Protein AF-A0A660Z602-F1 (afdb_monomer_lite)

Secondary structure (DSSP, 8-state):
--HHHHHHHHHHHTBTTTT-EEEETTEEEE------S---TTBHHHHHHHH--

pLDDT: mean 84.44, std 11.81, range [57.94, 97.75]

Structure (mmCIF, N/CA/C/O backbone):
data_AF-A0A660Z602-F1
#
_entry.id   AF-A0A660Z602-F1
#
loop_
_atom_site.group_PDB
_atom_site.id
_atom_site.type_symbol
_atom_site.label_atom_id
_atom_site.label_alt_id
_atom_site.label_comp_id
_atom_site.label_asym_id
_atom_site.label_entity_id
_atom_site.label_seq_id
_atom_site.pdbx_PDB_ins_code
_atom_site.Cartn_x
_atom_site.Cartn_y
_atom_site.Cartn_z
_atom_site.occupancy
_atom_site.B_iso_or_equiv
_atom_site.auth_seq_id
_atom_site.auth_comp_id
_atom_site.auth_asym_id
_atom_site.auth_atom_id
_atom_site.pdbx_PDB_model_num
ATOM 1 N N . MET A 1 1 ? 1.665 17.289 10.715 1.00 58.34 1 MET A N 1
ATOM 2 C CA . MET A 1 1 ? 2.010 15.863 10.545 1.00 58.34 1 MET A CA 1
ATOM 3 C C . MET A 1 1 ? 3.445 15.690 10.996 1.00 58.34 1 MET A C 1
ATOM 5 O O . MET A 1 1 ? 4.198 16.656 10.928 1.00 58.34 1 MET A O 1
ATOM 9 N N . SER A 1 2 ? 3.810 14.539 11.561 1.00 74.88 2 SER A N 1
ATOM 10 C CA . SER A 1 2 ? 5.215 14.329 11.946 1.00 74.88 2 SER A CA 1
ATOM 11 C C . SER A 1 2 ? 6.091 14.281 10.687 1.00 74.88 2 SER A C 1
ATOM 13 O O . SER A 1 2 ? 5.621 13.861 9.630 1.00 74.88 2 SER A O 1
ATOM 15 N N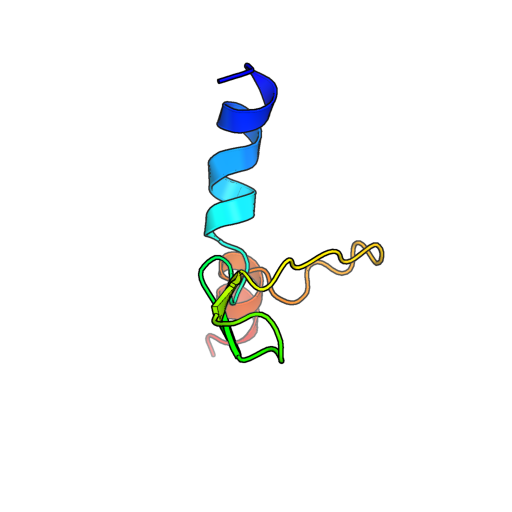 . ASN A 1 3 ? 7.365 14.670 10.786 1.00 86.50 3 ASN A N 1
ATOM 16 C CA . ASN A 1 3 ? 8.307 14.628 9.657 1.00 86.50 3 ASN A CA 1
ATOM 17 C C . ASN A 1 3 ? 8.354 13.238 8.974 1.00 86.50 3 ASN A C 1
ATOM 19 O O . ASN A 1 3 ? 8.498 13.139 7.758 1.00 86.50 3 ASN A O 1
ATOM 23 N N . LEU A 1 4 ? 8.138 12.166 9.745 1.00 89.88 4 LEU A N 1
ATOM 24 C CA . LEU A 1 4 ? 8.097 10.793 9.243 1.00 89.88 4 LEU A CA 1
ATOM 25 C C . LEU A 1 4 ? 6.822 10.474 8.452 1.00 89.88 4 LEU A C 1
ATOM 27 O O . LEU A 1 4 ? 6.888 9.749 7.464 1.00 89.88 4 LEU A O 1
ATOM 31 N N . GLU A 1 5 ? 5.662 11.002 8.846 1.00 87.44 5 GLU A N 1
ATOM 32 C CA . GLU A 1 5 ? 4.420 10.774 8.094 1.00 87.44 5 GLU A CA 1
ATOM 33 C C . GLU A 1 5 ? 4.505 11.353 6.686 1.00 87.44 5 GLU A C 1
ATOM 35 O O . GLU A 1 5 ? 4.069 10.710 5.734 1.00 87.44 5 GLU A O 1
ATOM 40 N N . GLU A 1 6 ? 5.096 12.539 6.553 1.00 90.94 6 GLU A N 1
ATOM 41 C CA . GLU A 1 6 ? 5.336 13.176 5.258 1.00 90.94 6 GLU A CA 1
ATOM 42 C C . GLU A 1 6 ? 6.374 12.404 4.443 1.00 90.94 6 GLU A C 1
ATOM 44 O O . GLU A 1 6 ? 6.145 12.139 3.264 1.00 90.94 6 GLU A O 1
ATOM 49 N N . HIS A 1 7 ? 7.465 11.965 5.080 1.00 91.69 7 HIS A N 1
ATOM 50 C CA . HIS A 1 7 ? 8.490 11.144 4.437 1.00 91.69 7 HIS A CA 1
ATOM 51 C C . HIS A 1 7 ? 7.921 9.837 3.858 1.00 91.69 7 HIS A C 1
ATOM 53 O O . HIS A 1 7 ? 8.247 9.461 2.732 1.00 91.69 7 HIS A O 1
ATOM 59 N N . PHE A 1 8 ? 7.040 9.156 4.600 1.00 89.00 8 PHE A N 1
ATOM 60 C CA . PHE A 1 8 ? 6.471 7.869 4.187 1.00 89.00 8 PHE A CA 1
ATOM 61 C C . PHE A 1 8 ? 5.166 7.969 3.386 1.00 89.00 8 PHE A C 1
ATOM 63 O O . PHE A 1 8 ? 4.713 6.965 2.829 1.00 89.00 8 PHE A O 1
ATOM 70 N N . LYS A 1 9 ? 4.566 9.161 3.278 1.00 90.12 9 LYS A N 1
ATOM 71 C CA . LYS A 1 9 ? 3.345 9.415 2.501 1.00 90.12 9 LYS A CA 1
ATOM 72 C C . LYS A 1 9 ? 3.377 8.827 1.080 1.00 90.12 9 LYS A C 1
ATOM 74 O O . LYS A 1 9 ? 2.457 8.069 0.769 1.00 90.12 9 LYS A O 1
ATOM 79 N N . PRO A 1 10 ? 4.398 9.082 0.235 1.00 91.19 10 PRO A N 1
ATOM 80 C CA . PRO A 1 10 ? 4.399 8.567 -1.134 1.00 91.19 10 PRO A CA 1
ATOM 81 C C . PRO A 1 10 ? 4.431 7.036 -1.186 1.00 91.19 10 PRO A C 1
ATOM 83 O O . PRO A 1 10 ? 3.804 6.443 -2.059 1.00 91.19 10 PRO A O 1
ATOM 86 N N . PHE A 1 11 ? 5.113 6.379 -0.246 1.00 88.44 11 PHE A N 1
ATOM 87 C CA . PHE A 1 11 ? 5.146 4.918 -0.183 1.00 88.44 11 PHE A CA 1
ATOM 88 C C . PHE A 1 11 ? 3.777 4.352 0.189 1.00 88.44 11 PHE A C 1
ATOM 90 O O . PHE A 1 11 ? 3.315 3.394 -0.421 1.00 88.44 11 PHE A O 1
ATOM 97 N N . ARG A 1 12 ? 3.092 4.986 1.145 1.00 86.56 12 ARG A N 1
ATOM 98 C CA . ARG A 1 12 ? 1.748 4.582 1.561 1.00 86.56 12 ARG A CA 1
ATOM 99 C C . ARG A 1 12 ? 0.722 4.743 0.433 1.00 86.56 12 ARG A C 1
ATOM 101 O O . ARG A 1 12 ? -0.081 3.842 0.223 1.00 86.56 12 ARG A O 1
ATOM 108 N N . GLU A 1 13 ? 0.758 5.859 -0.294 1.00 91.00 13 GLU A N 1
ATOM 109 C CA . GLU A 1 13 ? -0.185 6.154 -1.387 1.00 91.00 13 GLU A CA 1
ATOM 110 C C . GLU A 1 13 ? -0.010 5.240 -2.609 1.00 91.00 13 GLU A C 1
ATOM 112 O O . GLU A 1 13 ? -0.964 5.006 -3.346 1.00 91.00 13 GLU A O 1
ATOM 117 N N . ASN A 1 14 ? 1.194 4.703 -2.815 1.00 90.81 14 ASN A N 1
ATOM 118 C CA . ASN A 1 14 ? 1.506 3.804 -3.926 1.00 90.81 14 ASN A CA 1
ATOM 119 C C . ASN A 1 14 ? 1.258 2.315 -3.611 1.00 90.81 14 ASN A C 1
ATOM 121 O O . ASN A 1 14 ? 1.422 1.470 -4.498 1.00 90.81 14 ASN A O 1
ATOM 125 N N . THR A 1 15 ? 0.842 1.966 -2.391 1.00 88.81 15 THR A N 1
ATOM 126 C CA . THR A 1 15 ? 0.392 0.607 -2.062 1.00 88.81 15 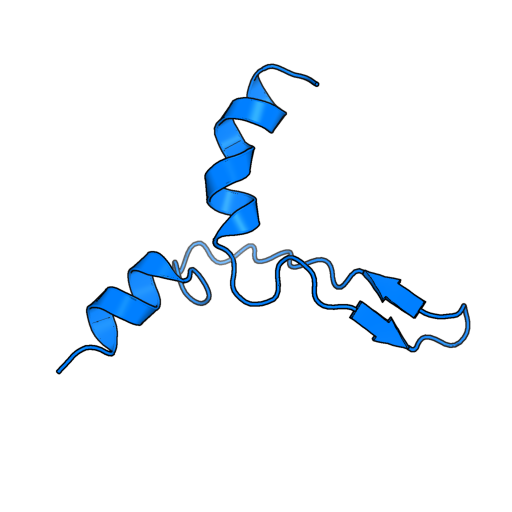THR A CA 1
ATOM 127 C C . THR A 1 15 ? -0.920 0.295 -2.784 1.00 88.81 15 THR A C 1
ATOM 129 O O . THR A 1 15 ? -1.877 1.071 -2.738 1.00 88.81 15 THR A O 1
ATOM 132 N N . ILE A 1 16 ? -0.990 -0.860 -3.445 1.00 88.31 16 ILE A N 1
ATOM 133 C CA . ILE A 1 16 ? -2.209 -1.342 -4.099 1.00 88.31 16 ILE A CA 1
ATOM 134 C C . ILE A 1 16 ? -3.294 -1.521 -3.033 1.00 88.31 16 ILE A C 1
ATOM 136 O O . ILE A 1 16 ? -3.112 -2.241 -2.056 1.00 88.31 16 ILE A O 1
ATOM 140 N N . GLY A 1 17 ? -4.426 -0.839 -3.218 1.00 87.56 17 GLY A N 1
ATOM 141 C CA . GLY A 1 17 ? -5.531 -0.849 -2.258 1.00 87.56 17 GLY A CA 1
ATOM 142 C C . GLY A 1 17 ? -5.400 0.143 -1.093 1.00 87.56 17 GLY A C 1
ATOM 143 O O . GLY A 1 17 ? -6.152 0.028 -0.132 1.00 87.56 17 GLY A O 1
ATOM 144 N N . PHE A 1 18 ? -4.505 1.141 -1.167 1.00 87.94 18 PHE A N 1
ATOM 145 C CA . PHE A 1 18 ? -4.309 2.165 -0.120 1.00 87.94 18 PHE A CA 1
ATOM 146 C C . PHE A 1 18 ? -5.608 2.805 0.417 1.00 87.94 18 PHE A C 1
ATOM 148 O O . PHE A 1 18 ? -5.735 3.035 1.619 1.00 87.94 18 PHE A O 1
ATOM 155 N N . ASN A 1 19 ? -6.576 3.091 -0.458 1.00 90.69 19 ASN A N 1
ATOM 156 C CA . ASN A 1 19 ? -7.868 3.686 -0.092 1.00 90.69 19 ASN A CA 1
ATOM 157 C C . ASN A 1 19 ? -9.033 2.690 -0.157 1.00 90.69 19 ASN A C 1
ATOM 159 O O . ASN A 1 19 ? -10.191 3.101 -0.186 1.00 90.69 19 ASN A O 1
ATOM 163 N N . SER A 1 20 ? -8.748 1.391 -0.201 1.00 92.00 20 SER A N 1
ATOM 164 C CA . SER A 1 20 ? -9.794 0.377 -0.198 1.00 92.00 20 SER A CA 1
ATOM 165 C C . SER A 1 20 ? -10.539 0.370 1.133 1.00 92.00 20 SER A C 1
ATOM 167 O O . SER A 1 20 ? -9.965 0.587 2.201 1.00 92.00 20 SER A O 1
ATOM 169 N N . THR A 1 21 ? -11.833 0.092 1.061 1.00 95.62 21 THR A N 1
ATOM 170 C CA . THR A 1 21 ? -12.710 -0.084 2.214 1.00 95.62 21 THR A CA 1
ATOM 171 C C . THR A 1 21 ? -13.376 -1.453 2.155 1.00 95.62 21 THR A C 1
ATOM 173 O O . THR A 1 21 ? -13.384 -2.118 1.117 1.00 95.62 21 THR A O 1
ATOM 176 N N . PHE A 1 22 ? -13.906 -1.903 3.287 1.00 95.00 22 PHE A N 1
ATOM 177 C CA . PHE A 1 22 ? -14.712 -3.114 3.374 1.00 95.00 22 PHE A CA 1
ATOM 178 C C . PHE A 1 22 ? -15.884 -2.909 4.334 1.00 95.00 22 PHE A C 1
ATOM 180 O O . PHE A 1 22 ? -15.819 -2.105 5.266 1.0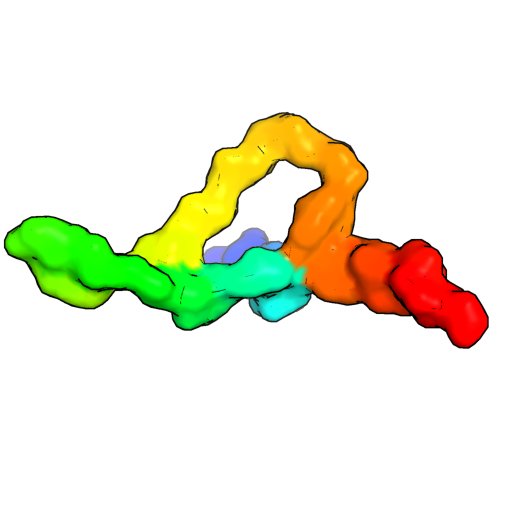0 95.00 22 PHE A O 1
ATOM 187 N N . THR A 1 23 ? -16.970 -3.647 4.111 1.00 97.75 23 THR A N 1
ATOM 188 C CA . THR A 1 23 ? -18.124 -3.646 5.012 1.00 97.75 23 THR A CA 1
ATOM 189 C C . THR A 1 23 ? -17.886 -4.617 6.161 1.00 97.75 23 THR A C 1
ATOM 191 O O . THR A 1 23 ? -17.602 -5.794 5.949 1.00 97.75 23 THR A O 1
ATOM 194 N N . SER A 1 24 ? -18.038 -4.127 7.385 1.00 95.50 24 SER A N 1
ATOM 195 C CA . SER A 1 24 ? -18.004 -4.920 8.612 1.00 95.50 24 SER A CA 1
ATOM 196 C C . SER A 1 24 ? -19.367 -4.863 9.320 1.00 95.50 24 SER A C 1
ATOM 198 O O . SER A 1 24 ? -20.178 -3.985 9.009 1.00 95.50 24 SER A O 1
ATOM 200 N N . PRO A 1 25 ? -19.616 -5.706 10.339 1.00 97.56 25 PRO A N 1
ATOM 201 C CA . PRO A 1 25 ? -20.771 -5.547 11.229 1.00 97.56 25 PRO A CA 1
ATOM 202 C C . PRO A 1 25 ? -20.847 -4.178 11.930 1.00 97.56 25 PRO A C 1
ATOM 204 O O . PRO A 1 25 ? -21.897 -3.811 12.446 1.00 97.56 25 PRO A O 1
ATOM 207 N N . TYR A 1 26 ? -19.749 -3.416 11.935 1.00 96.94 26 TYR A N 1
ATOM 208 C CA . TYR A 1 26 ? -19.646 -2.079 12.520 1.00 96.94 26 TYR A CA 1
ATOM 209 C C . TYR A 1 26 ? -19.682 -0.958 11.465 1.00 96.94 26 TYR A C 1
ATOM 211 O O . TYR A 1 26 ? -19.323 0.177 11.766 1.00 96.94 26 TYR A O 1
ATOM 219 N N . GLY A 1 27 ? -20.085 -1.265 10.227 1.00 97.25 27 GLY A N 1
ATOM 220 C CA . GLY A 1 27 ? -20.123 -0.319 9.111 1.00 97.25 27 GLY A CA 1
ATOM 221 C C . GLY A 1 27 ? -18.913 -0.418 8.182 1.00 97.25 27 GLY A C 1
ATOM 222 O O . GLY A 1 27 ? -18.139 -1.380 8.235 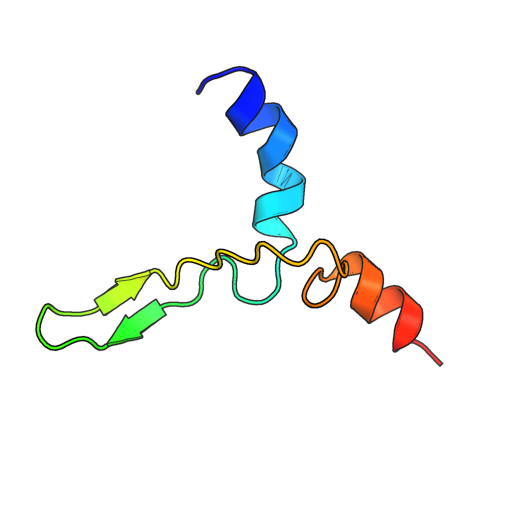1.00 97.25 27 GLY A O 1
ATOM 223 N N . GLU A 1 28 ? -18.779 0.565 7.292 1.00 97.62 28 GLU A N 1
ATOM 224 C CA . GLU A 1 28 ? -17.659 0.660 6.354 1.00 97.62 28 GLU A CA 1
ATOM 225 C C . GLU A 1 28 ? -16.364 1.022 7.090 1.00 97.62 28 GLU A C 1
ATOM 227 O O . GLU A 1 28 ? -16.312 1.974 7.867 1.00 97.62 28 GLU A O 1
ATOM 232 N N . GLN A 1 29 ? -15.308 0.253 6.839 1.00 95.06 29 GLN A N 1
ATOM 233 C CA . GLN A 1 29 ? -13.995 0.454 7.440 1.00 95.06 29 GLN A CA 1
ATOM 234 C C . GLN A 1 29 ? -12.922 0.550 6.363 1.00 95.06 29 GLN A C 1
ATOM 236 O O . GLN A 1 29 ? -13.018 -0.092 5.317 1.00 95.06 29 GLN A O 1
ATOM 241 N N . LYS A 1 30 ? -11.865 1.325 6.629 1.00 92.25 30 LYS A N 1
ATOM 242 C CA . LYS A 1 30 ? -10.673 1.334 5.774 1.00 92.25 30 LYS A CA 1
ATOM 243 C C . LYS A 1 30 ? -9.925 0.014 5.897 1.00 92.25 30 LYS A C 1
ATOM 245 O O . LYS A 1 30 ? -9.659 -0.456 7.002 1.00 92.25 30 LYS A O 1
ATOM 250 N N . LEU A 1 31 ? -9.537 -0.543 4.756 1.00 87.75 31 LEU A N 1
ATOM 251 C CA . LEU A 1 31 ? -8.634 -1.677 4.694 1.00 87.75 31 LEU A CA 1
ATOM 252 C C . LEU A 1 31 ? -7.236 -1.206 5.104 1.00 87.75 31 LEU A C 1
ATOM 254 O O . LEU A 1 31 ? -6.632 -0.359 4.448 1.00 87.75 31 LEU A O 1
ATOM 258 N N . VAL A 1 32 ? -6.720 -1.753 6.200 1.00 83.25 32 VAL A N 1
ATOM 259 C CA . VAL A 1 32 ? -5.355 -1.480 6.652 1.00 83.25 32 VAL A CA 1
ATOM 260 C C . VAL A 1 32 ? -4.461 -2.604 6.160 1.00 83.25 32 VAL A C 1
ATOM 262 O O . VAL A 1 32 ? -4.561 -3.739 6.621 1.00 83.25 32 VAL A O 1
ATOM 265 N N . TYR A 1 33 ? -3.583 -2.285 5.216 1.00 74.00 33 TYR A N 1
ATOM 266 C CA . TYR A 1 33 ? -2.552 -3.211 4.775 1.00 74.00 33 TYR A CA 1
ATOM 267 C C . TYR A 1 33 ? -1.371 -3.173 5.751 1.00 74.00 33 TYR A C 1
ATOM 269 O O . TYR A 1 33 ? -0.712 -2.143 5.901 1.00 74.00 33 TYR A O 1
ATOM 277 N N . ALA A 1 34 ? -1.125 -4.295 6.423 1.00 74.62 34 ALA A N 1
ATOM 278 C CA . ALA A 1 34 ? -0.012 -4.485 7.344 1.00 74.62 34 ALA A CA 1
ATOM 279 C C . ALA A 1 34 ? 0.738 -5.761 6.948 1.00 74.62 34 ALA A C 1
ATOM 281 O O . ALA A 1 34 ? 0.462 -6.840 7.468 1.00 74.62 34 ALA A O 1
ATOM 282 N N . ASP A 1 35 ? 1.651 -5.642 5.986 1.00 66.06 35 ASP A N 1
ATOM 283 C CA . ASP A 1 35 ? 2.551 -6.735 5.623 1.00 66.06 35 ASP A CA 1
ATOM 284 C C . ASP A 1 35 ? 3.872 -6.604 6.385 1.00 66.06 35 ASP A C 1
ATOM 286 O O . ASP A 1 35 ? 4.481 -5.534 6.434 1.00 66.06 35 ASP A O 1
ATOM 290 N N . TRP A 1 36 ? 4.295 -7.703 7.005 1.00 60.78 36 TRP A N 1
ATOM 291 C CA . TRP A 1 36 ? 5.585 -7.820 7.688 1.00 60.78 36 TRP A CA 1
ATOM 292 C C . TRP A 1 36 ? 6.641 -8.470 6.779 1.00 60.78 36 TRP A C 1
ATOM 294 O O . TRP A 1 36 ? 7.843 -8.393 7.031 1.00 60.78 36 TRP A O 1
ATOM 304 N N . ILE A 1 37 ? 6.219 -9.090 5.681 1.00 58.78 37 ILE A N 1
ATOM 305 C CA . ILE A 1 37 ? 7.121 -9.714 4.730 1.00 58.78 37 ILE A CA 1
ATOM 306 C C . ILE A 1 37 ? 7.529 -8.611 3.756 1.00 58.78 37 ILE A C 1
ATOM 308 O O . ILE A 1 37 ? 6.750 -8.211 2.900 1.00 58.78 37 ILE A O 1
ATOM 312 N N . ALA A 1 38 ? 8.751 -8.087 3.887 1.00 60.31 38 ALA A N 1
ATOM 313 C CA . ALA A 1 38 ? 9.321 -7.027 3.041 1.00 60.31 38 ALA A CA 1
ATOM 314 C C . ALA A 1 38 ? 9.564 -7.474 1.577 1.00 60.31 38 ALA A C 1
ATOM 316 O O . ALA A 1 38 ? 10.613 -7.226 0.990 1.00 60.31 38 ALA A O 1
ATOM 317 N N . SER A 1 39 ? 8.608 -8.187 0.985 1.00 66.00 39 SER A N 1
ATOM 318 C CA . SER A 1 39 ? 8.674 -8.808 -0.333 1.00 66.00 39 SER A CA 1
ATOM 319 C C . SER A 1 39 ? 8.568 -7.797 -1.477 1.00 66.00 39 SER A C 1
ATOM 321 O O . SER A 1 39 ? 8.876 -8.139 -2.616 1.00 66.00 39 SER A O 1
ATOM 323 N N . GLY A 1 40 ? 8.110 -6.571 -1.197 1.00 63.12 40 GLY A N 1
ATOM 324 C CA . GLY A 1 40 ? 7.853 -5.540 -2.209 1.00 63.12 40 GLY A CA 1
ATOM 325 C C . GLY A 1 40 ? 6.633 -5.818 -3.096 1.00 63.12 40 GLY A C 1
ATOM 326 O O . GLY A 1 40 ? 6.347 -5.019 -3.988 1.00 63.12 40 GLY A O 1
ATOM 327 N N . ARG A 1 41 ? 5.909 -6.922 -2.857 1.00 63.16 41 ARG A N 1
ATOM 328 C CA . ARG A 1 41 ? 4.648 -7.238 -3.538 1.00 63.16 41 ARG A CA 1
ATOM 329 C C . ARG A 1 41 ? 3.578 -6.233 -3.127 1.00 63.16 41 ARG A C 1
ATOM 331 O O . ARG A 1 41 ? 3.599 -5.731 -2.008 1.00 63.16 41 ARG A O 1
ATOM 338 N N . LEU A 1 42 ? 2.647 -5.946 -4.035 1.00 79.00 42 LEU A N 1
ATOM 339 C CA . LEU A 1 42 ? 1.560 -4.971 -3.836 1.00 79.00 42 LEU A CA 1
ATOM 340 C C . LEU A 1 42 ? 2.001 -3.495 -3.778 1.00 79.00 42 LEU A C 1
ATOM 342 O O . LEU A 1 42 ? 1.203 -2.626 -3.425 1.00 79.00 42 LEU A O 1
ATOM 346 N N . TYR A 1 43 ? 3.229 -3.172 -4.191 1.00 89.00 43 TYR A N 1
ATOM 347 C CA . TYR A 1 43 ? 3.644 -1.788 -4.428 1.00 89.00 43 TYR A CA 1
ATOM 348 C C . TYR A 1 43 ? 3.504 -1.438 -5.913 1.00 89.00 43 TYR A C 1
ATOM 350 O O . TYR A 1 43 ? 4.202 -1.997 -6.762 1.00 89.00 43 TYR A O 1
ATOM 358 N N . THR A 1 44 ? 2.617 -0.491 -6.236 1.00 89.69 44 THR A N 1
ATOM 359 C CA . THR A 1 44 ? 2.205 -0.175 -7.618 1.00 89.69 44 THR A CA 1
ATOM 360 C C . THR A 1 44 ? 3.391 0.065 -8.568 1.00 89.69 44 THR A C 1
ATOM 362 O O . THR A 1 44 ? 3.402 -0.512 -9.657 1.00 89.69 44 THR A O 1
ATOM 365 N N . PRO A 1 45 ? 4.435 0.841 -8.202 1.00 90.06 45 PRO A N 1
ATOM 366 C CA . PRO A 1 45 ? 5.609 1.017 -9.059 1.00 90.06 45 PRO A CA 1
ATOM 367 C C . PRO A 1 45 ? 6.382 -0.271 -9.381 1.00 90.06 45 PRO A C 1
ATOM 369 O O . PRO A 1 45 ? 6.870 -0.406 -10.503 1.00 90.06 45 PRO A O 1
ATOM 372 N N . ILE A 1 46 ? 6.495 -1.209 -8.432 1.00 89.69 46 ILE A N 1
ATOM 373 C CA . ILE A 1 46 ? 7.213 -2.479 -8.635 1.00 89.69 46 ILE A CA 1
ATOM 374 C C . ILE A 1 46 ? 6.403 -3.390 -9.557 1.00 89.69 46 ILE A C 1
ATOM 376 O O . ILE A 1 46 ? 6.931 -3.865 -10.562 1.00 89.69 46 ILE A O 1
ATOM 380 N N . GLU A 1 47 ? 5.109 -3.563 -9.281 1.00 88.69 47 GLU A N 1
ATOM 381 C CA . GLU A 1 47 ? 4.223 -4.3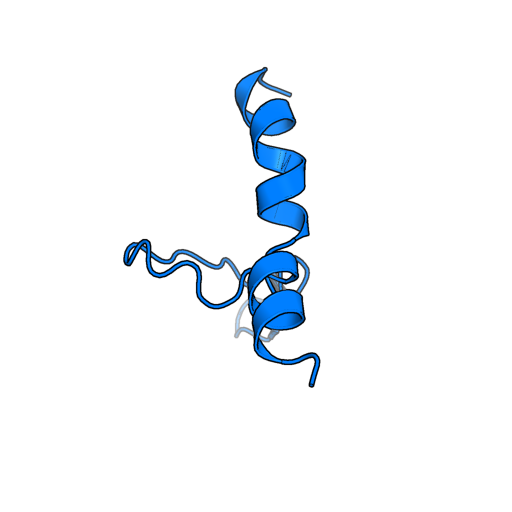89 -10.111 1.00 88.69 47 GLU A CA 1
ATOM 382 C C . GLU A 1 47 ? 4.147 -3.854 -11.547 1.00 88.69 47 GLU A C 1
ATOM 384 O O . GLU A 1 47 ? 4.257 -4.616 -12.506 1.00 88.69 47 GLU A O 1
ATOM 389 N N . ASN A 1 48 ? 4.073 -2.529 -11.725 1.00 91.12 48 ASN A N 1
ATOM 390 C CA . ASN A 1 48 ? 4.125 -1.895 -13.045 1.00 91.12 48 ASN A CA 1
ATOM 391 C C . ASN A 1 48 ? 5.436 -2.174 -13.791 1.00 91.12 48 ASN A C 1
ATOM 393 O O . ASN A 1 48 ? 5.442 -2.214 -15.020 1.00 91.12 48 ASN A O 1
ATOM 397 N N . LYS A 1 49 ? 6.558 -2.327 -13.080 1.00 90.12 49 LYS A N 1
ATOM 398 C CA . LYS A 1 49 ? 7.852 -2.628 -13.700 1.00 90.12 49 LYS A CA 1
ATOM 399 C C . LYS A 1 49 ? 7.950 -4.088 -14.141 1.00 90.12 49 LYS A C 1
ATOM 401 O O . LYS A 1 49 ? 8.576 -4.348 -15.162 1.00 90.12 49 LYS A O 1
ATOM 406 N N . ILE A 1 50 ? 7.353 -5.007 -13.383 1.00 89.50 50 ILE A N 1
ATOM 407 C CA . ILE A 1 50 ? 7.364 -6.449 -13.667 1.00 89.50 50 ILE A CA 1
ATOM 408 C C . ILE A 1 50 ? 6.332 -6.815 -14.746 1.00 89.50 50 ILE A C 1
ATOM 410 O O . ILE A 1 50 ? 6.598 -7.674 -15.579 1.00 89.50 50 ILE A O 1
ATOM 414 N N . SER A 1 51 ? 5.163 -6.166 -14.739 1.00 88.56 51 SER A N 1
ATOM 415 C CA . SER A 1 51 ? 4.025 -6.497 -15.614 1.00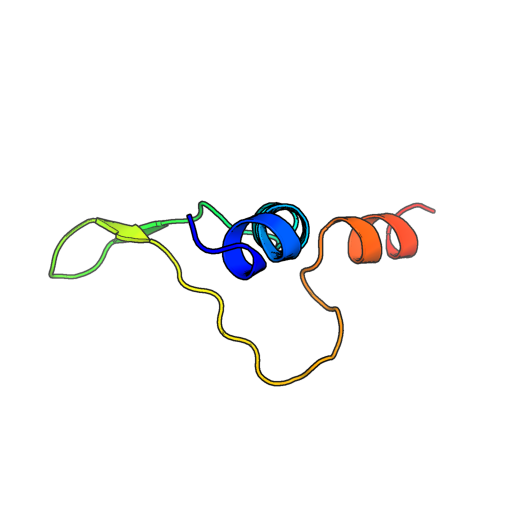 88.56 51 SER A CA 1
ATOM 416 C C . SER A 1 51 ? 4.060 -5.855 -17.002 1.00 88.56 51 SER A C 1
ATOM 418 O O . SER A 1 51 ? 3.391 -6.348 -17.909 1.00 88.56 51 SER A O 1
ATOM 420 N N . LYS A 1 52 ? 4.808 -4.762 -17.195 1.00 71.56 52 LYS A N 1
ATOM 421 C CA . LYS A 1 52 ? 4.974 -4.154 -18.521 1.00 71.56 52 LYS A CA 1
ATOM 422 C C . LYS A 1 52 ? 5.926 -5.005 -19.365 1.00 71.56 52 LYS A C 1
ATOM 424 O O . LYS A 1 52 ? 7.141 -4.905 -19.199 1.00 71.56 52 LYS A O 1
ATOM 429 N N . VAL A 1 53 ? 5.338 -5.821 -20.242 1.00 57.94 53 VAL A N 1
ATOM 430 C CA . VAL A 1 53 ? 5.995 -6.492 -21.378 1.00 57.94 53 VAL A CA 1
ATOM 431 C C . VAL A 1 53 ? 6.060 -5.537 -22.563 1.00 57.94 53 VAL A C 1
ATOM 433 O O . VAL A 1 53 ? 5.038 -4.856 -22.810 1.00 57.94 53 VAL A O 1
#

Radius of gyration: 13.69 Å; chains: 1; bounding box: 30×26×34 Å

Sequence (53 aa):
MSNLEEHFKPFRENTIGFNSTFTSPYGEQKLVYADWIASGRLYTPIENKISKV

Foldseek 3Di:
DPPVCVVCVVQLVQFQQSQPWDQDPVGIDRDDDDDPPPPCPRRNVVCVVVPDD